Protein AF-A0A1F9ZHG9-F1 (afdb_monomer)

Secondary structure (DSSP, 8-state):
-PPPHHHHHHHHHHHHHHHHTTHHHHHHHHHHHHTT-S-GGG--HHHHHHHHHHHIIIIIHHHHHHHHHHHHHHHHHHTTS-S----------------

Sequence (99 aa):
MSPDPAEVYGRILADMKAVWGEMAVAMLRKRLRDVEASDPAQLTRDDLVRIVHLLREKTLSAVLGPEGADLKARLWLTWLGDGGGASTPVVAAASPTSL

Foldseek 3Di:
DFDQQLVLLVVQLVVQCVPPNPVSVVLLVVLCVVLVHDDSNPDDLVSSLSSLVCCLPPPCCVPVNNVRSVVVSVVSVVSRDDPDDDPPDDDPPDDDDDD

Nearest PDB structures (foldseek):
  8c34-assembly1_A  TM=3.378E-01  e=5.289E+00  Thermus thermophilus HB27

Solvent-accessible surface area (backbone atoms only — not comparable to full-atom values): 5891 Å² total; per-residue (Å²): 127,72,62,54,44,39,60,46,51,51,51,52,48,52,58,38,28,76,76,51,42,77,56,31,56,59,55,51,53,50,38,39,50,75,67,76,44,90,47,62,87,72,43,46,66,67,54,50,53,50,36,43,51,51,37,25,68,74,47,32,26,80,74,54,36,65,68,48,11,51,55,52,34,52,55,57,52,52,58,69,42,56,95,79,80,76,90,71,79,88,75,86,75,78,82,81,82,86,134

pLDDT: mean 80.42, std 16.18, range [38.97, 93.62]

Structure (mmCIF, N/CA/C/O backbone):
data_AF-A0A1F9ZHG9-F1
#
_entry.id   AF-A0A1F9ZHG9-F1
#
loop_
_atom_site.group_PDB
_atom_site.id
_atom_site.type_symbol
_atom_site.label_atom_id
_atom_site.label_alt_id
_atom_site.label_comp_id
_atom_site.label_asym_id
_atom_site.label_entity_id
_atom_site.label_seq_id
_atom_site.pdbx_PDB_ins_code
_atom_site.Cartn_x
_atom_site.Cartn_y
_atom_site.Cartn_z
_atom_site.occupancy
_atom_site.B_iso_or_equiv
_atom_site.auth_seq_id
_atom_site.auth_comp_id
_atom_site.auth_asym_id
_atom_site.auth_atom_id
_atom_site.pdbx_PDB_model_num
ATOM 1 N N . MET A 1 1 ? 5.148 -1.693 -22.099 1.00 52.22 1 MET A N 1
ATOM 2 C CA . MET A 1 1 ? 6.419 -1.660 -21.330 1.00 52.22 1 MET A CA 1
ATOM 3 C C . MET A 1 1 ? 5.994 -1.787 -19.888 1.00 52.22 1 MET A C 1
ATOM 5 O O . MET A 1 1 ? 5.322 -0.888 -19.401 1.00 52.22 1 MET A O 1
ATOM 9 N N . SER A 1 2 ? 6.214 -2.953 -19.278 1.00 61.59 2 SER A N 1
ATOM 10 C CA . SER A 1 2 ? 5.710 -3.217 -17.929 1.00 61.59 2 SER A CA 1
ATOM 11 C C . SER A 1 2 ? 6.375 -2.260 -16.933 1.00 61.59 2 SER A C 1
ATOM 13 O O . SER A 1 2 ? 7.589 -2.078 -17.026 1.00 61.59 2 SER A O 1
ATOM 15 N N . PRO A 1 3 ? 5.606 -1.622 -16.038 1.00 69.25 3 PRO A N 1
ATOM 16 C CA . PRO A 1 3 ? 6.152 -0.665 -15.086 1.00 69.25 3 PRO A CA 1
ATOM 17 C C . PRO A 1 3 ? 7.097 -1.358 -14.103 1.00 69.25 3 PRO A C 1
ATOM 19 O O . PRO A 1 3 ? 6.859 -2.503 -13.706 1.00 69.25 3 PRO A O 1
ATOM 22 N N . ASP A 1 4 ? 8.170 -0.661 -13.730 1.00 82.81 4 ASP A N 1
ATOM 23 C CA . ASP A 1 4 ? 9.166 -1.173 -12.796 1.00 82.81 4 ASP A CA 1
ATOM 24 C C . ASP A 1 4 ? 8.537 -1.358 -11.395 1.00 82.81 4 ASP A C 1
ATOM 26 O O . ASP A 1 4 ? 7.860 -0.449 -10.894 1.00 82.81 4 ASP A O 1
ATOM 30 N N . PRO A 1 5 ? 8.711 -2.518 -10.737 1.00 82.94 5 PRO A N 1
ATOM 31 C CA . PRO A 1 5 ? 8.133 -2.765 -9.418 1.00 82.94 5 PRO A CA 1
ATOM 32 C C . PRO A 1 5 ? 8.541 -1.731 -8.359 1.00 82.94 5 PRO A C 1
ATOM 34 O O . PRO A 1 5 ? 7.716 -1.366 -7.519 1.00 82.94 5 PRO A O 1
ATOM 37 N N . ALA A 1 6 ? 9.766 -1.202 -8.400 1.00 84.88 6 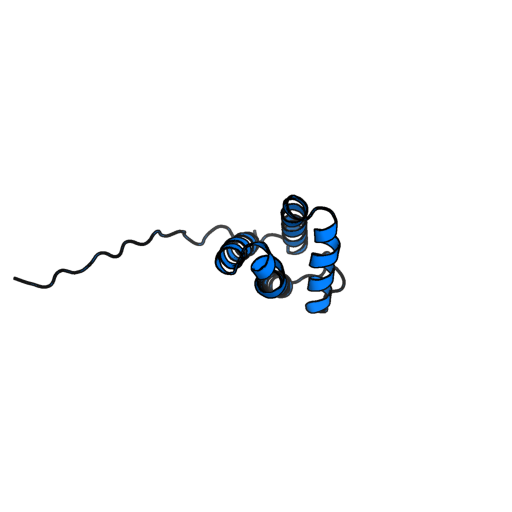ALA A N 1
ATOM 38 C CA . ALA A 1 6 ? 10.208 -0.182 -7.455 1.00 84.88 6 ALA A CA 1
ATOM 39 C C . ALA A 1 6 ? 9.499 1.160 -7.705 1.00 84.88 6 ALA A C 1
ATOM 41 O O . ALA A 1 6 ? 9.109 1.839 -6.748 1.00 84.88 6 ALA A O 1
ATOM 42 N N . GLU A 1 7 ? 9.247 1.517 -8.968 1.00 87.69 7 GLU A N 1
ATOM 43 C CA . GLU A 1 7 ? 8.445 2.697 -9.320 1.00 87.69 7 GLU A CA 1
ATOM 44 C C . GLU A 1 7 ? 6.999 2.567 -8.826 1.00 87.69 7 GLU A C 1
ATOM 46 O O . GLU A 1 7 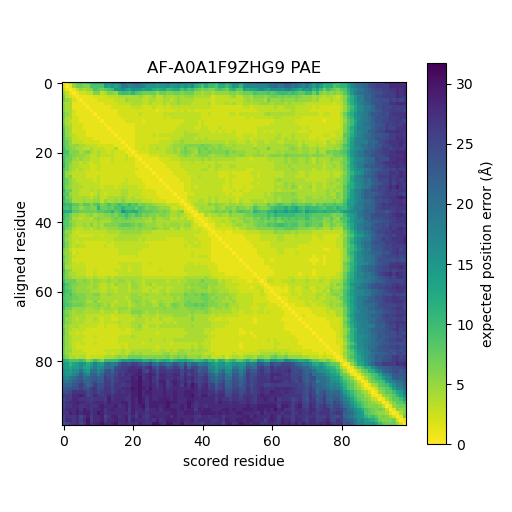? 6.454 3.495 -8.217 1.00 87.69 7 GLU A O 1
ATOM 51 N N . VAL A 1 8 ? 6.374 1.401 -9.026 1.00 89.62 8 VAL A N 1
ATOM 52 C CA . VAL A 1 8 ? 5.001 1.159 -8.559 1.00 89.62 8 VAL A CA 1
ATOM 53 C C . VAL A 1 8 ? 4.935 1.152 -7.032 1.00 89.62 8 VAL A C 1
ATOM 55 O O . VAL A 1 8 ? 4.021 1.745 -6.455 1.00 89.62 8 VAL A O 1
ATOM 58 N N . TYR A 1 9 ? 5.925 0.564 -6.360 1.00 89.88 9 TYR A N 1
ATOM 59 C CA . TYR A 1 9 ? 6.049 0.624 -4.905 1.00 89.88 9 TYR A CA 1
ATOM 60 C C . TYR A 1 9 ? 6.159 2.074 -4.404 1.00 89.88 9 TYR A C 1
ATOM 62 O O . TYR A 1 9 ? 5.459 2.463 -3.465 1.00 89.88 9 TYR A O 1
ATOM 70 N N . GLY A 1 10 ? 6.980 2.903 -5.058 1.00 91.44 10 GLY A N 1
ATOM 71 C CA . GLY A 1 10 ? 7.097 4.331 -4.754 1.00 91.44 10 GLY A CA 1
ATOM 72 C C . GLY A 1 10 ? 5.779 5.086 -4.947 1.00 91.44 10 GLY A C 1
ATOM 73 O O . GLY A 1 10 ? 5.400 5.908 -4.109 1.00 91.44 10 GLY A O 1
ATOM 74 N N . ARG A 1 11 ? 5.026 4.757 -6.002 1.00 92.25 11 ARG A N 1
ATOM 75 C CA . ARG A 1 11 ? 3.705 5.339 -6.270 1.00 92.25 11 ARG A CA 1
ATOM 76 C C . ARG A 1 11 ? 2.669 4.953 -5.211 1.00 92.25 11 ARG A C 1
ATOM 78 O O . ARG A 1 11 ? 1.922 5.817 -4.756 1.00 92.25 11 ARG A O 1
ATOM 85 N N . ILE A 1 12 ? 2.653 3.691 -4.778 1.00 91.19 12 ILE A N 1
ATOM 86 C CA . ILE A 1 12 ? 1.811 3.226 -3.663 1.00 91.19 12 ILE A CA 1
ATOM 87 C C . ILE A 1 12 ? 2.179 3.977 -2.383 1.00 91.19 12 ILE A C 1
ATOM 89 O O . ILE A 1 12 ? 1.290 4.455 -1.681 1.00 91.19 12 ILE A O 1
ATOM 93 N N . LEU A 1 13 ? 3.471 4.153 -2.094 1.00 93.00 13 LEU A N 1
ATOM 94 C CA . LEU A 1 13 ? 3.908 4.906 -0.921 1.00 93.00 13 LEU A CA 1
ATOM 95 C C . LEU A 1 13 ? 3.418 6.359 -0.950 1.00 93.00 13 LEU A C 1
ATOM 97 O O . LEU A 1 13 ? 2.939 6.853 0.069 1.00 93.00 13 LEU A O 1
ATOM 101 N N . ALA A 1 14 ? 3.522 7.040 -2.092 1.00 93.62 14 ALA A N 1
ATOM 102 C CA . ALA A 1 14 ? 3.049 8.414 -2.241 1.00 93.62 14 ALA A CA 1
ATOM 103 C C . ALA A 1 14 ? 1.531 8.524 -2.016 1.00 93.62 14 ALA A C 1
ATOM 105 O O . ALA A 1 14 ? 1.075 9.395 -1.274 1.00 93.62 14 ALA A O 1
ATOM 106 N N . ASP A 1 15 ? 0.755 7.599 -2.584 1.00 92.31 15 ASP A N 1
ATOM 107 C CA . ASP A 1 15 ? -0.696 7.543 -2.385 1.00 92.31 15 ASP A CA 1
ATOM 108 C C . ASP A 1 15 ? -1.069 7.240 -0.924 1.00 92.31 15 ASP A C 1
ATOM 110 O O . ASP A 1 15 ? -1.972 7.857 -0.358 1.00 92.31 15 ASP A O 1
ATOM 114 N N . MET A 1 16 ? -0.331 6.345 -0.263 1.00 91.75 16 MET A N 1
ATOM 115 C CA . MET A 1 16 ? -0.507 6.093 1.165 1.00 91.75 16 MET A CA 1
ATOM 116 C C . MET A 1 16 ? -0.156 7.328 2.007 1.00 91.75 16 MET A C 1
ATOM 118 O O . MET A 1 16 ? -0.876 7.644 2.953 1.00 91.75 16 MET A O 1
ATOM 122 N N . LYS A 1 17 ? 0.914 8.058 1.671 1.00 92.75 17 LYS A N 1
ATOM 123 C CA . LYS A 1 17 ? 1.294 9.295 2.373 1.00 92.75 17 LYS A CA 1
ATOM 124 C C . LYS A 1 17 ? 0.212 10.369 2.278 1.00 92.75 17 LYS A C 1
ATOM 126 O O . LYS A 1 17 ? 0.013 11.092 3.248 1.00 92.75 17 LYS A O 1
ATOM 131 N N . ALA A 1 18 ? -0.522 10.441 1.169 1.00 89.94 18 ALA A N 1
ATOM 132 C CA . ALA A 1 18 ? -1.633 11.380 1.023 1.00 89.94 18 ALA A CA 1
ATOM 133 C C . ALA A 1 18 ? -2.781 11.126 2.022 1.00 89.94 18 ALA A C 1
ATOM 135 O O . ALA A 1 18 ? -3.523 12.050 2.341 1.00 89.94 18 ALA A O 1
ATOM 136 N N . VAL A 1 19 ? -2.917 9.896 2.534 1.00 85.12 19 VAL A N 1
ATOM 137 C CA . VAL A 1 19 ? -3.974 9.515 3.489 1.00 85.12 19 VAL A CA 1
ATOM 138 C C . VAL A 1 19 ? -3.452 9.435 4.926 1.00 85.12 19 VAL A C 1
ATOM 140 O O . VAL A 1 19 ? -4.119 9.887 5.851 1.00 85.12 19 VAL A O 1
ATOM 143 N N . TRP A 1 20 ? -2.264 8.859 5.127 1.00 85.75 20 TRP A N 1
ATOM 144 C CA . TRP A 1 20 ? -1.725 8.522 6.453 1.00 85.75 20 TRP A CA 1
ATOM 145 C C . TRP A 1 20 ? -0.454 9.296 6.831 1.00 85.75 20 TRP A C 1
ATOM 147 O O . TRP A 1 20 ? 0.128 9.043 7.887 1.00 85.75 20 TRP A O 1
ATOM 157 N N . GLY A 1 21 ? 0.012 10.217 5.984 1.00 89.62 21 GLY A N 1
ATOM 158 C CA . GLY A 1 21 ? 1.244 10.970 6.215 1.00 89.62 21 GLY A CA 1
ATOM 159 C C . GLY A 1 21 ? 2.457 10.055 6.396 1.00 89.62 21 GLY A C 1
ATOM 160 O O . GLY A 1 21 ? 2.578 9.008 5.759 1.00 89.62 21 GLY A O 1
ATOM 161 N N . GLU A 1 22 ? 3.358 10.413 7.306 1.00 89.94 22 GLU A N 1
ATOM 162 C CA . GLU A 1 22 ? 4.599 9.659 7.533 1.00 89.94 22 GLU A CA 1
ATOM 163 C C . GLU A 1 22 ? 4.378 8.247 8.109 1.00 89.94 22 GLU A C 1
ATOM 165 O O . GLU A 1 22 ? 5.226 7.369 7.931 1.00 89.94 22 GLU A O 1
ATOM 170 N N . MET A 1 23 ? 3.212 7.962 8.708 1.00 87.75 23 MET A N 1
ATOM 171 C CA . MET A 1 23 ? 2.879 6.607 9.174 1.00 87.75 23 MET A CA 1
ATOM 172 C C . MET A 1 23 ? 2.801 5.600 8.020 1.00 87.75 23 MET A C 1
ATOM 174 O O . MET A 1 23 ? 3.112 4.420 8.214 1.00 87.75 23 MET A O 1
ATOM 178 N N . ALA A 1 24 ? 2.473 6.064 6.808 1.00 89.69 24 ALA A N 1
ATOM 179 C CA . ALA A 1 24 ? 2.465 5.246 5.599 1.00 89.69 24 ALA A CA 1
ATOM 180 C C 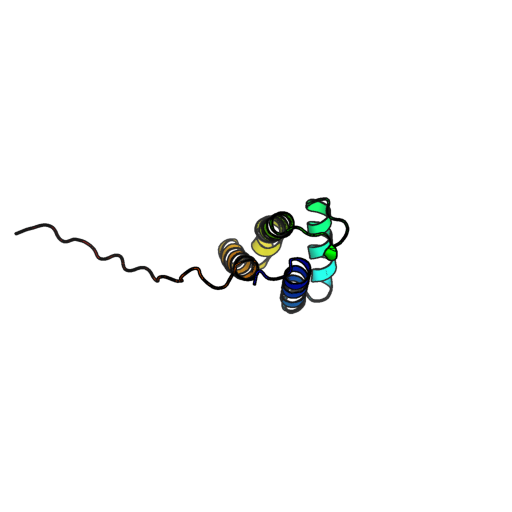. ALA A 1 24 ? 3.799 4.517 5.379 1.00 89.69 24 ALA A C 1
ATOM 182 O O . ALA A 1 24 ? 3.809 3.347 4.999 1.00 89.69 24 ALA A O 1
ATOM 183 N N . VAL A 1 25 ? 4.923 5.178 5.683 1.00 89.62 25 VAL A N 1
ATOM 184 C CA . VAL A 1 25 ? 6.267 4.608 5.523 1.00 89.62 25 VAL A CA 1
ATOM 185 C C . VAL A 1 25 ? 6.444 3.396 6.433 1.00 89.62 25 VAL A C 1
ATOM 187 O O . VAL A 1 25 ? 6.898 2.343 5.989 1.00 89.62 25 VAL A O 1
ATOM 190 N N . ALA A 1 26 ? 6.060 3.513 7.705 1.00 90.25 26 ALA A N 1
ATOM 191 C CA . ALA A 1 26 ? 6.186 2.424 8.670 1.00 90.25 26 ALA A CA 1
ATOM 192 C C . ALA A 1 26 ? 5.279 1.236 8.310 1.00 90.25 26 ALA A C 1
ATOM 194 O O . ALA A 1 26 ? 5.697 0.079 8.421 1.00 90.25 26 ALA A O 1
ATOM 195 N N . MET A 1 27 ? 4.061 1.518 7.841 1.00 89.88 27 MET A N 1
ATOM 196 C CA . MET A 1 27 ? 3.096 0.500 7.426 1.00 89.88 27 MET A CA 1
ATOM 197 C C . MET A 1 27 ? 3.577 -0.257 6.190 1.00 89.88 27 MET A C 1
ATOM 199 O O . MET A 1 27 ? 3.585 -1.487 6.197 1.00 89.88 27 MET A O 1
ATOM 203 N N . LEU A 1 28 ? 4.042 0.457 5.164 1.00 90.12 28 LEU A N 1
ATOM 204 C CA . LEU A 1 28 ? 4.523 -0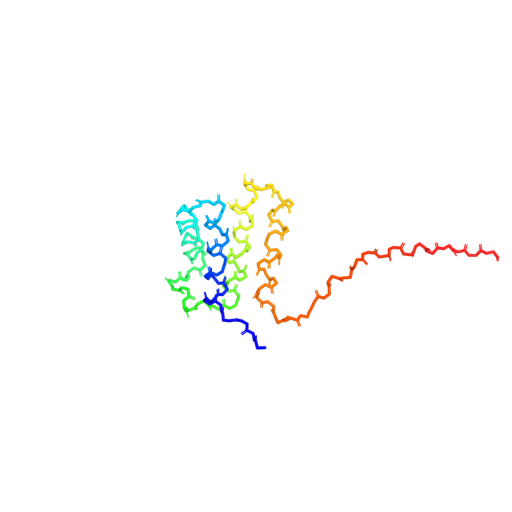.163 3.936 1.00 90.12 28 LEU A CA 1
ATOM 205 C C . LEU A 1 28 ? 5.820 -0.949 4.171 1.00 90.12 28 LEU A C 1
ATOM 207 O O . LEU A 1 28 ? 5.918 -2.099 3.752 1.00 90.12 28 LEU A O 1
ATOM 211 N N . ARG A 1 29 ? 6.766 -0.412 4.960 1.00 89.31 29 ARG A N 1
ATOM 212 C CA . ARG A 1 29 ? 7.979 -1.153 5.363 1.00 89.31 29 ARG A CA 1
ATOM 213 C C . ARG A 1 29 ? 7.660 -2.411 6.163 1.00 89.31 29 ARG A C 1
ATO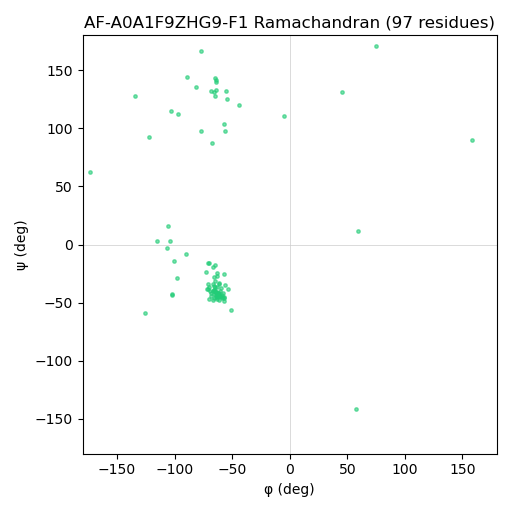M 215 O O . ARG A 1 29 ? 8.393 -3.389 6.067 1.00 89.31 29 ARG A O 1
ATOM 222 N N . LYS A 1 30 ? 6.589 -2.408 6.963 1.00 89.88 30 LYS A N 1
ATOM 223 C CA . LYS A 1 30 ? 6.124 -3.625 7.639 1.00 89.88 30 LYS A CA 1
ATOM 224 C C . LYS A 1 30 ? 5.671 -4.676 6.626 1.00 89.88 30 LYS A C 1
ATOM 226 O O . LYS A 1 30 ? 6.025 -5.833 6.796 1.00 89.88 30 LYS A O 1
ATOM 231 N N . ARG A 1 31 ? 4.959 -4.282 5.564 1.00 89.44 31 ARG A N 1
ATOM 232 C CA . ARG A 1 31 ? 4.522 -5.216 4.509 1.00 89.44 31 ARG A CA 1
ATOM 233 C C . ARG A 1 31 ? 5.659 -5.719 3.640 1.00 89.44 31 ARG A C 1
ATOM 235 O O . ARG A 1 31 ? 5.638 -6.882 3.271 1.00 89.44 31 ARG A O 1
ATOM 242 N N . LEU A 1 32 ? 6.660 -4.880 3.393 1.00 88.94 32 LEU A N 1
ATOM 243 C CA . LEU A 1 32 ? 7.893 -5.292 2.729 1.00 88.94 32 LEU A CA 1
ATOM 244 C C . LEU A 1 32 ? 8.575 -6.439 3.498 1.00 88.94 32 LEU A C 1
ATOM 246 O O . LEU A 1 32 ? 8.911 -7.462 2.916 1.00 88.94 32 LEU A O 1
ATOM 250 N N . ARG A 1 33 ? 8.667 -6.317 4.830 1.00 87.62 33 ARG A N 1
ATOM 251 C CA . ARG A 1 33 ? 9.182 -7.396 5.690 1.00 87.62 33 ARG A CA 1
ATOM 252 C C . ARG A 1 33 ? 8.277 -8.629 5.729 1.00 87.62 33 ARG A C 1
ATOM 254 O O . ARG A 1 33 ? 8.791 -9.733 5.837 1.00 87.62 33 ARG A O 1
ATOM 261 N N . ASP A 1 34 ? 6.955 -8.454 5.645 1.00 87.75 34 ASP A N 1
ATOM 262 C CA . ASP A 1 34 ? 5.992 -9.570 5.622 1.00 87.75 34 ASP A CA 1
ATOM 263 C C . ASP A 1 34 ? 6.138 -10.448 4.352 1.00 87.75 34 ASP A C 1
ATOM 265 O O . ASP A 1 34 ? 5.647 -11.576 4.346 1.00 87.75 34 ASP A O 1
ATOM 269 N N . VAL A 1 35 ? 6.790 -9.952 3.290 1.00 86.81 35 VAL A N 1
ATOM 270 C CA . VAL A 1 35 ? 7.110 -10.715 2.064 1.00 86.81 35 VAL A CA 1
ATOM 271 C C . VAL A 1 35 ? 8.591 -11.092 1.960 1.00 86.81 35 VAL A C 1
ATOM 273 O O . VAL A 1 35 ? 9.060 -11.423 0.881 1.00 86.81 35 VAL A O 1
ATOM 276 N N . GLU A 1 36 ? 9.339 -11.011 3.066 1.00 84.12 36 GLU A N 1
ATOM 277 C CA . GLU A 1 36 ? 10.777 -11.337 3.137 1.00 84.12 36 GLU A CA 1
ATOM 278 C C . GLU A 1 36 ? 11.675 -10.493 2.207 1.00 84.12 36 GLU A C 1
ATOM 280 O O . GLU A 1 36 ? 12.873 -10.748 2.077 1.00 84.12 36 GLU A O 1
ATOM 285 N N . ALA A 1 37 ? 11.136 -9.418 1.627 1.00 82.12 37 ALA A N 1
ATOM 286 C CA . ALA A 1 37 ? 11.899 -8.464 0.844 1.00 82.12 37 ALA A CA 1
ATOM 287 C C . ALA A 1 37 ? 12.613 -7.468 1.769 1.00 82.12 37 ALA A C 1
ATOM 289 O O . ALA A 1 37 ? 12.042 -6.929 2.723 1.00 82.12 37 ALA A O 1
ATOM 290 N N . SER A 1 38 ? 13.883 -7.199 1.468 1.00 75.38 38 SER A N 1
ATOM 291 C CA . SER A 1 38 ? 14.689 -6.220 2.212 1.00 75.38 38 SER A CA 1
ATOM 292 C C . SER A 1 38 ? 14.754 -4.858 1.519 1.00 75.38 38 SER A C 1
ATOM 294 O O . SER A 1 38 ? 14.864 -3.836 2.198 1.00 75.38 38 SER A O 1
ATOM 296 N N . ASP A 1 39 ? 14.648 -4.836 0.188 1.00 80.69 39 ASP A N 1
ATOM 297 C CA . ASP A 1 39 ? 14.805 -3.639 -0.637 1.00 80.69 39 ASP A CA 1
ATOM 298 C C . ASP A 1 39 ? 13.690 -3.559 -1.695 1.00 80.69 39 ASP A C 1
ATOM 300 O O . ASP A 1 39 ? 13.500 -4.527 -2.437 1.00 80.69 39 ASP A O 1
ATOM 304 N N . PRO A 1 40 ? 12.952 -2.435 -1.804 1.00 80.69 40 PRO A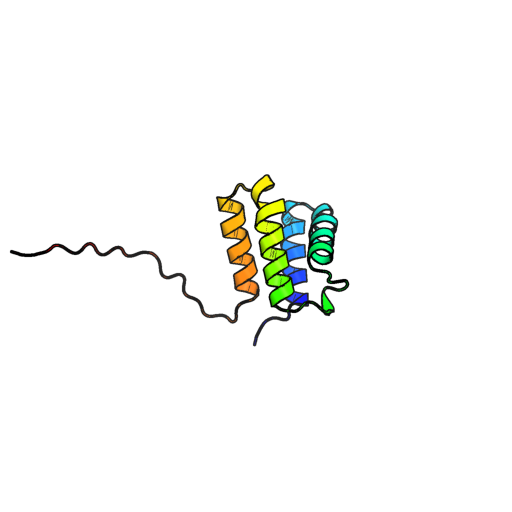 N 1
ATOM 305 C CA . PRO A 1 40 ? 12.006 -2.224 -2.896 1.00 80.69 40 PRO A CA 1
ATOM 306 C C . PRO A 1 40 ? 12.630 -2.317 -4.296 1.00 80.69 40 PRO A C 1
ATOM 308 O O . PRO A 1 40 ? 11.916 -2.665 -5.231 1.00 80.69 40 PRO A O 1
ATOM 311 N N . ALA A 1 41 ? 13.935 -2.067 -4.451 1.00 82.00 41 ALA A N 1
ATOM 312 C CA . ALA A 1 41 ? 14.645 -2.220 -5.723 1.00 82.00 41 ALA A CA 1
ATOM 313 C C . ALA A 1 41 ? 14.809 -3.686 -6.167 1.00 82.00 41 ALA A C 1
ATOM 315 O O . ALA A 1 41 ? 15.126 -3.945 -7.324 1.00 82.00 41 ALA A O 1
ATOM 316 N N . GLN A 1 42 ? 14.605 -4.645 -5.260 1.00 83.75 42 GLN A N 1
ATOM 317 C CA . GLN A 1 42 ? 14.671 -6.081 -5.551 1.00 83.75 42 GLN A CA 1
ATOM 318 C C . GLN A 1 42 ? 13.287 -6.730 -5.636 1.00 83.75 42 GLN A C 1
ATOM 320 O O . GLN A 1 42 ? 13.194 -7.947 -5.785 1.00 83.75 42 GLN A O 1
ATOM 325 N N . LEU A 1 43 ? 12.211 -5.945 -5.515 1.00 84.75 43 LEU A N 1
ATOM 326 C CA . LEU A 1 43 ? 10.861 -6.488 -5.558 1.00 84.75 43 LEU A CA 1
ATOM 327 C C . LEU A 1 43 ? 10.564 -7.073 -6.930 1.00 84.75 43 LEU A C 1
ATOM 329 O O . LEU A 1 43 ? 10.666 -6.399 -7.955 1.00 84.75 43 LEU A O 1
ATOM 333 N N . THR A 1 44 ? 10.106 -8.318 -6.933 1.00 87.50 44 THR A N 1
ATOM 334 C CA . THR A 1 44 ? 9.451 -8.868 -8.110 1.00 87.50 44 THR A CA 1
ATOM 335 C C . THR A 1 44 ? 8.023 -8.335 -8.206 1.00 87.50 44 THR A C 1
ATOM 337 O O . THR A 1 44 ? 7.448 -7.782 -7.261 1.00 87.50 44 THR A O 1
ATOM 340 N N . ARG A 1 45 ? 7.405 -8.530 -9.372 1.00 87.25 45 ARG A N 1
ATOM 341 C CA . ARG A 1 45 ? 5.986 -8.221 -9.559 1.00 87.25 45 ARG A CA 1
ATOM 342 C C . ARG A 1 45 ? 5.109 -8.996 -8.572 1.00 87.25 45 ARG A C 1
ATOM 344 O O . ARG A 1 45 ? 4.183 -8.414 -8.013 1.00 87.25 45 ARG A O 1
ATOM 351 N N . ASP A 1 46 ? 5.412 -10.271 -8.346 1.00 88.31 46 ASP A N 1
ATOM 352 C CA . ASP A 1 46 ? 4.655 -11.137 -7.440 1.00 88.31 46 ASP A CA 1
ATOM 353 C C . ASP A 1 46 ? 4.765 -10.678 -5.980 1.00 88.31 46 ASP A C 1
ATOM 355 O O . ASP A 1 46 ? 3.756 -10.638 -5.269 1.00 88.31 46 ASP A O 1
ATOM 359 N N . ASP A 1 47 ? 5.949 -10.227 -5.551 1.00 90.12 47 ASP A N 1
ATOM 360 C CA . ASP A 1 47 ? 6.136 -9.655 -4.212 1.00 90.12 47 ASP A CA 1
ATOM 361 C C . ASP A 1 47 ? 5.276 -8.407 -4.022 1.00 90.12 47 ASP A C 1
ATOM 363 O O . ASP A 1 47 ? 4.626 -8.228 -2.989 1.00 90.12 47 ASP A O 1
ATOM 367 N N . LEU A 1 48 ? 5.212 -7.551 -5.043 1.00 89.69 48 LEU A N 1
ATOM 368 C CA . LEU A 1 48 ? 4.429 -6.325 -4.984 1.00 89.69 48 LEU A CA 1
ATOM 369 C C . LEU A 1 48 ? 2.918 -6.591 -5.006 1.00 89.69 48 LEU A C 1
ATOM 371 O O . LEU A 1 48 ? 2.176 -5.963 -4.247 1.00 89.69 48 LEU A O 1
ATOM 375 N N . VAL A 1 49 ? 2.460 -7.572 -5.789 1.00 91.50 49 VAL A N 1
ATOM 376 C CA . VAL A 1 49 ? 1.077 -8.077 -5.725 1.00 91.50 49 VAL A CA 1
ATOM 377 C C . VAL A 1 49 ? 0.761 -8.561 -4.307 1.00 91.50 49 VAL A C 1
ATOM 379 O O . VAL A 1 49 ? -0.264 -8.185 -3.729 1.00 91.50 49 VAL A O 1
ATOM 382 N N . ARG A 1 50 ? 1.666 -9.331 -3.692 1.00 92.12 50 ARG A N 1
ATOM 383 C CA . ARG A 1 50 ? 1.494 -9.839 -2.327 1.00 92.12 50 ARG A CA 1
ATOM 384 C C . ARG A 1 50 ? 1.456 -8.718 -1.288 1.00 92.12 50 ARG A C 1
ATOM 386 O O . ARG A 1 50 ? 0.604 -8.749 -0.400 1.00 92.12 50 ARG A O 1
ATOM 393 N N . ILE A 1 51 ? 2.299 -7.693 -1.424 1.00 92.25 51 ILE A N 1
ATOM 394 C CA . ILE A 1 51 ? 2.257 -6.484 -0.585 1.00 92.25 51 ILE A CA 1
ATOM 395 C C . ILE A 1 51 ? 0.894 -5.792 -0.698 1.00 92.25 51 ILE A C 1
ATOM 397 O O . ILE A 1 51 ? 0.306 -5.448 0.328 1.00 92.25 51 ILE A O 1
ATOM 401 N N . VAL A 1 52 ? 0.361 -5.616 -1.911 1.00 92.50 52 VAL A N 1
ATOM 402 C CA . VAL A 1 52 ? -0.954 -4.987 -2.127 1.00 92.50 52 VAL A CA 1
ATOM 403 C C . VAL A 1 52 ? -2.076 -5.795 -1.468 1.00 92.50 52 VAL A C 1
ATOM 405 O O . VAL A 1 52 ? -2.933 -5.212 -0.801 1.00 92.50 52 VAL A O 1
ATOM 408 N N . HIS A 1 53 ? -2.049 -7.126 -1.563 1.00 93.44 53 HIS A N 1
ATOM 409 C CA . HIS A 1 53 ? -3.013 -7.980 -0.861 1.00 93.44 53 HIS A CA 1
ATOM 410 C C . HIS A 1 53 ? -2.895 -7.871 0.665 1.00 93.44 53 HIS A C 1
ATOM 412 O O . HIS A 1 53 ? -3.903 -7.703 1.351 1.00 93.44 53 HIS A O 1
ATOM 418 N N . LEU A 1 54 ? -1.676 -7.864 1.209 1.00 92.75 54 LEU A N 1
ATOM 419 C CA . LEU A 1 54 ? -1.461 -7.674 2.645 1.00 92.75 54 LEU A CA 1
ATOM 420 C C . LEU A 1 54 ? -1.930 -6.294 3.124 1.00 92.75 54 LEU A C 1
ATOM 422 O O . LEU A 1 54 ? -2.457 -6.169 4.232 1.00 92.75 54 LEU A O 1
ATOM 426 N N . LEU A 1 55 ? -1.757 -5.251 2.307 1.00 91.31 55 LEU A N 1
ATOM 427 C CA . LEU A 1 55 ? -2.291 -3.921 2.593 1.00 91.31 55 LEU A CA 1
ATOM 428 C C . LEU A 1 55 ? -3.816 -3.933 2.579 1.00 91.31 55 LEU A C 1
ATOM 430 O O . LEU A 1 55 ? -4.411 -3.416 3.521 1.00 91.31 55 LEU A O 1
ATOM 434 N N . ARG A 1 56 ? -4.449 -4.551 1.577 1.00 92.75 56 ARG A N 1
ATOM 435 C CA . ARG A 1 56 ? -5.909 -4.717 1.512 1.00 92.75 56 ARG A CA 1
ATOM 436 C C . ARG A 1 56 ? -6.450 -5.319 2.805 1.00 92.75 56 ARG A C 1
ATOM 438 O O . ARG A 1 56 ? -7.287 -4.707 3.461 1.00 92.75 56 ARG A O 1
ATOM 445 N N . GLU A 1 57 ? -5.933 -6.482 3.184 1.00 91.62 57 GLU A N 1
ATOM 446 C CA . GLU A 1 57 ? -6.448 -7.270 4.305 1.00 91.62 57 GLU A CA 1
ATOM 447 C C . GLU A 1 57 ? -6.168 -6.625 5.662 1.00 91.62 57 GLU A C 1
ATOM 449 O O . GLU A 1 57 ? -7.060 -6.528 6.502 1.00 91.62 57 GLU A O 1
ATOM 454 N N . LYS A 1 58 ? -4.928 -6.175 5.892 1.00 87.38 58 LYS A N 1
ATOM 455 C CA . LYS A 1 58 ? -4.464 -5.796 7.236 1.00 87.38 58 LYS A CA 1
ATOM 456 C C . LYS A 1 58 ? -4.460 -4.296 7.504 1.00 87.38 58 LYS A C 1
ATOM 458 O O . LYS A 1 58 ? -4.249 -3.892 8.645 1.00 87.38 58 LYS A O 1
ATOM 463 N N . THR A 1 59 ? -4.575 -3.469 6.470 1.00 85.94 59 THR A N 1
ATOM 464 C CA . THR A 1 59 ? -4.398 -2.018 6.582 1.00 85.94 59 THR A CA 1
ATOM 465 C C . THR A 1 59 ? -5.610 -1.277 6.043 1.00 85.94 59 THR A C 1
ATOM 467 O O . THR A 1 59 ? -6.254 -0.547 6.787 1.00 85.94 59 THR A O 1
ATOM 470 N N . LEU A 1 60 ? -5.945 -1.483 4.774 1.00 87.00 60 LEU A N 1
ATOM 471 C CA . LEU A 1 60 ? -7.020 -0.760 4.115 1.00 87.00 60 LEU A CA 1
ATOM 472 C C . LEU A 1 60 ? -8.383 -1.170 4.664 1.00 87.00 60 LEU A C 1
ATOM 474 O O . LEU A 1 60 ? -9.203 -0.293 4.897 1.00 87.00 60 LEU A O 1
ATOM 478 N N . SER A 1 61 ? -8.606 -2.460 4.938 1.00 87.56 61 SER A N 1
ATOM 479 C CA . SER A 1 61 ? -9.893 -2.948 5.456 1.00 87.56 61 SER A CA 1
ATOM 480 C C . SER A 1 61 ? -10.267 -2.294 6.791 1.00 87.56 61 SER A C 1
ATOM 482 O O . SER A 1 61 ? -11.415 -1.913 7.002 1.00 87.56 61 SER A O 1
ATOM 484 N N . ALA A 1 62 ? -9.280 -2.056 7.662 1.00 84.38 62 ALA A N 1
ATOM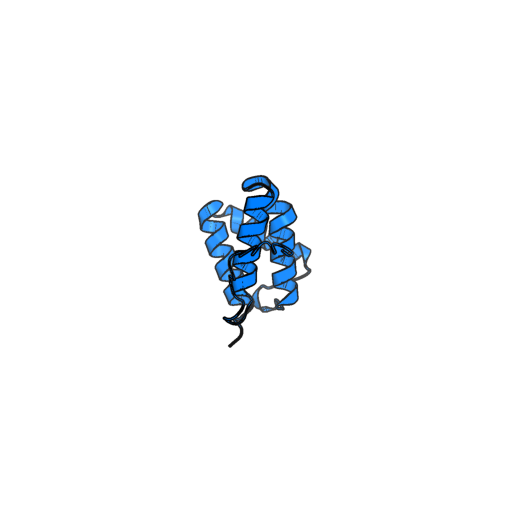 485 C CA . ALA A 1 62 ? -9.495 -1.398 8.950 1.00 84.38 62 ALA A CA 1
ATOM 486 C C . ALA A 1 62 ? -9.782 0.112 8.838 1.00 84.38 62 ALA A C 1
ATOM 488 O O . ALA A 1 62 ? -10.370 0.682 9.751 1.00 84.38 62 ALA A O 1
ATOM 489 N N . VAL A 1 63 ? -9.350 0.768 7.754 1.00 85.00 63 VAL A N 1
ATOM 490 C CA . VAL A 1 63 ? -9.454 2.231 7.597 1.00 85.00 63 VAL A CA 1
ATOM 491 C C . VAL A 1 63 ? -10.602 2.632 6.671 1.00 85.00 63 VAL A C 1
ATOM 493 O O . VAL A 1 63 ? -11.318 3.584 6.954 1.00 85.00 63 VAL A O 1
ATOM 496 N N . LEU A 1 64 ? -10.758 1.931 5.549 1.00 85.19 64 LEU A N 1
ATOM 497 C CA . LEU A 1 64 ? -11.700 2.250 4.472 1.00 85.19 64 LEU A CA 1
ATOM 498 C C . LEU A 1 64 ? -12.900 1.293 4.433 1.00 85.19 64 LEU A C 1
ATOM 500 O O . LEU A 1 64 ? -13.775 1.444 3.583 1.00 85.19 64 LEU A O 1
ATOM 504 N N . GLY A 1 65 ? -12.923 0.285 5.309 1.00 89.94 65 GLY A N 1
ATOM 505 C CA . GLY A 1 65 ? -13.840 -0.842 5.203 1.00 89.94 65 GLY A CA 1
ATOM 506 C C . GLY A 1 65 ? -13.442 -1.827 4.092 1.00 89.94 65 GLY A C 1
ATOM 507 O O . GLY A 1 65 ? -12.547 -1.548 3.285 1.00 89.94 65 GLY A O 1
ATOM 508 N N . PRO A 1 66 ? -14.101 -2.996 4.030 1.00 88.06 66 PRO A N 1
ATOM 509 C CA . PRO A 1 66 ? -13.755 -4.062 3.088 1.00 88.06 66 PRO A CA 1
ATOM 510 C C . PRO A 1 66 ? -13.909 -3.627 1.623 1.00 88.06 66 PRO A C 1
ATOM 512 O O . PRO A 1 66 ? -13.021 -3.871 0.810 1.00 88.06 66 PRO A O 1
ATOM 515 N N . GLU A 1 67 ? -14.982 -2.908 1.291 1.00 90.31 67 GLU A N 1
ATOM 516 C CA . GLU A 1 67 ? -15.255 -2.450 -0.078 1.00 90.31 67 GLU A CA 1
ATOM 517 C C . GLU A 1 67 ? -14.245 -1.393 -0.547 1.00 90.31 67 GLU A C 1
ATOM 519 O O . GLU A 1 67 ? -13.709 -1.481 -1.655 1.00 90.31 67 GLU A O 1
ATOM 524 N N . GLY A 1 68 ? -13.925 -0.420 0.315 1.00 89.31 68 GLY A N 1
ATOM 525 C CA . GLY A 1 68 ? -12.914 0.597 0.025 1.00 89.31 68 GLY A CA 1
ATOM 526 C C . GLY A 1 68 ? -11.512 -0.001 -0.107 1.00 89.31 68 GLY A C 1
ATOM 527 O O . GLY A 1 68 ? -10.734 0.413 -0.971 1.00 89.31 68 GLY A O 1
ATOM 528 N N . ALA A 1 69 ? -11.202 -1.020 0.698 1.00 90.75 69 ALA A N 1
ATOM 529 C CA . ALA A 1 69 ? -9.958 -1.770 0.597 1.00 90.75 69 ALA A CA 1
ATOM 530 C C . ALA A 1 69 ? -9.832 -2.518 -0.731 1.00 90.75 69 ALA A C 1
ATOM 532 O O . ALA A 1 69 ? -8.780 -2.459 -1.367 1.00 90.75 69 ALA A O 1
ATOM 533 N N . ASP A 1 70 ? -10.900 -3.187 -1.165 1.00 91.75 70 ASP A N 1
ATOM 534 C CA . ASP A 1 70 ? -10.956 -3.883 -2.447 1.00 91.75 70 ASP A CA 1
ATOM 535 C C . ASP A 1 70 ? -10.769 -2.935 -3.631 1.00 91.75 70 ASP A C 1
ATOM 537 O O . ASP A 1 70 ? -9.944 -3.193 -4.510 1.00 91.75 70 ASP A O 1
ATOM 541 N N . LEU A 1 71 ? -11.491 -1.813 -3.644 1.00 92.62 71 LEU A N 1
ATOM 542 C CA . LEU A 1 71 ? -11.417 -0.843 -4.734 1.00 92.62 71 LEU A CA 1
ATOM 543 C C . LEU A 1 71 ? -10.012 -0.239 -4.854 1.00 92.62 71 L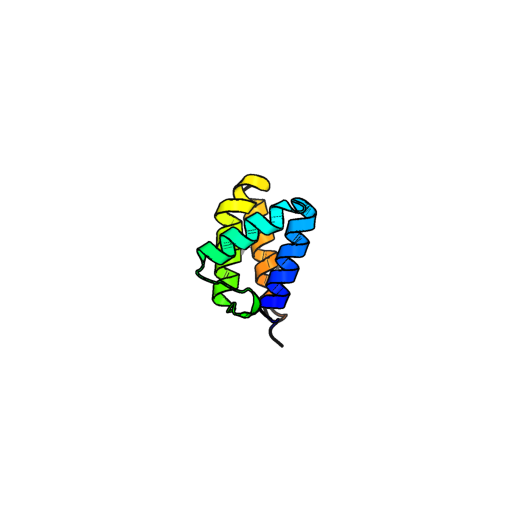EU A C 1
ATOM 545 O O . LEU A 1 71 ? -9.459 -0.144 -5.953 1.00 92.62 71 LEU A O 1
ATOM 549 N N . LYS A 1 72 ? -9.398 0.102 -3.718 1.00 91.19 72 LYS A N 1
ATOM 550 C CA . LYS A 1 72 ? -8.061 0.698 -3.686 1.00 91.19 72 LYS A CA 1
ATOM 551 C C . LYS A 1 72 ? -6.960 -0.309 -4.030 1.00 91.19 72 LYS A C 1
ATOM 553 O O . LYS A 1 72 ? -6.048 0.021 -4.783 1.00 91.19 72 LYS A O 1
ATOM 558 N N . ALA A 1 73 ? -7.081 -1.556 -3.576 1.00 92.25 73 ALA A N 1
ATOM 559 C CA . ALA A 1 73 ? -6.162 -2.624 -3.961 1.00 92.25 73 ALA A CA 1
ATOM 560 C C . ALA A 1 73 ? -6.218 -2.905 -5.468 1.00 92.25 73 ALA A C 1
ATOM 562 O O . ALA A 1 73 ? -5.174 -2.981 -6.108 1.00 92.25 73 ALA A O 1
ATOM 563 N N . ARG A 1 74 ? -7.418 -2.982 -6.062 1.00 92.44 74 ARG A N 1
ATOM 564 C CA . ARG A 1 74 ? -7.573 -3.140 -7.519 1.00 92.44 74 ARG A CA 1
ATOM 565 C C . ARG A 1 74 ? -6.923 -1.995 -8.284 1.00 92.44 74 ARG A C 1
ATOM 567 O O . ARG A 1 74 ? -6.219 -2.255 -9.254 1.00 92.44 74 ARG A O 1
ATOM 574 N N . LEU A 1 75 ? -7.098 -0.752 -7.830 1.00 91.38 75 LEU A N 1
ATOM 575 C CA . LEU A 1 75 ? -6.432 0.404 -8.431 1.00 91.38 75 LEU A CA 1
ATOM 576 C C . LEU A 1 75 ? -4.906 0.235 -8.421 1.00 91.38 75 LEU A C 1
ATOM 578 O O . LEU A 1 75 ? -4.269 0.385 -9.458 1.00 91.38 75 LEU A O 1
ATOM 582 N N . TRP A 1 76 ? -4.311 -0.132 -7.289 1.00 91.38 76 TRP A N 1
ATOM 583 C CA . TRP A 1 76 ? -2.862 -0.340 -7.216 1.00 91.38 76 TRP A CA 1
ATOM 584 C C . TRP A 1 76 ? -2.388 -1.527 -8.064 1.00 91.38 76 TRP A C 1
ATOM 586 O O . TRP A 1 76 ? -1.343 -1.439 -8.702 1.00 91.38 76 TRP A O 1
ATOM 596 N N . LEU A 1 77 ? -3.174 -2.604 -8.156 1.00 90.06 77 LEU A N 1
ATOM 597 C CA . LEU A 1 77 ? -2.884 -3.729 -9.050 1.00 90.06 77 LEU A CA 1
ATOM 598 C C . LEU A 1 77 ? -2.939 -3.324 -10.532 1.00 90.06 77 LEU A C 1
ATOM 600 O O . LEU A 1 77 ? -2.166 -3.852 -11.327 1.00 90.06 77 LEU A O 1
ATOM 604 N N . THR A 1 78 ? -3.781 -2.357 -10.920 1.00 90.00 78 THR A N 1
ATOM 605 C CA . THR A 1 78 ? -3.773 -1.837 -12.302 1.00 90.00 78 THR A CA 1
ATOM 606 C C . THR A 1 78 ? -2.472 -1.115 -12.639 1.00 90.00 78 THR A C 1
ATOM 608 O O . THR A 1 78 ? -2.048 -1.152 -13.788 1.00 90.00 78 THR A O 1
ATOM 611 N N . TRP A 1 79 ? -1.785 -0.529 -11.650 1.00 88.44 79 TRP A N 1
ATOM 612 C CA . TRP A 1 79 ? -0.457 0.060 -11.850 1.00 88.44 79 TRP A CA 1
ATOM 613 C C . TRP A 1 79 ? 0.629 -0.991 -12.066 1.00 88.44 79 TRP A C 1
ATOM 615 O O . TRP A 1 79 ? 1.696 -0.640 -12.544 1.00 88.44 79 TRP A O 1
ATOM 625 N N . LEU A 1 80 ? 0.366 -2.259 -11.737 1.00 82.81 80 LEU A N 1
ATOM 626 C CA . LEU A 1 80 ? 1.234 -3.396 -12.054 1.00 82.81 80 LEU A CA 1
ATOM 627 C C . LEU A 1 80 ? 0.894 -4.021 -13.413 1.00 82.81 80 LEU A C 1
ATOM 629 O O . LEU A 1 80 ? 1.596 -4.931 -13.854 1.00 82.81 80 LEU A O 1
ATOM 633 N N . GLY A 1 81 ? -0.207 -3.610 -14.048 1.00 74.19 81 GLY A N 1
ATOM 634 C CA . GLY A 1 81 ? -0.647 -4.073 -15.360 1.00 74.19 81 GLY A CA 1
ATOM 635 C C . GLY A 1 81 ? -0.060 -3.239 -16.498 1.00 74.19 81 GLY A C 1
ATOM 636 O O . GLY A 1 81 ? 0.087 -2.026 -16.383 1.00 74.19 81 GLY A O 1
ATOM 637 N N . ASP A 1 82 ? 0.245 -3.897 -17.619 1.00 52.03 82 ASP A N 1
ATOM 638 C CA . ASP A 1 82 ? 0.363 -3.228 -18.918 1.00 52.03 82 ASP A CA 1
ATOM 639 C C . ASP A 1 82 ? -1.026 -2.658 -19.273 1.00 52.03 82 ASP A C 1
ATOM 641 O O . ASP A 1 82 ? -2.048 -3.270 -18.948 1.00 52.03 82 ASP A O 1
ATOM 645 N N . GLY A 1 83 ? -1.090 -1.454 -19.843 1.00 46.72 83 GLY A N 1
ATOM 646 C CA . GLY A 1 83 ? -2.359 -0.798 -20.152 1.00 46.72 83 GLY A CA 1
ATOM 647 C C . GLY A 1 83 ? -3.233 -1.659 -21.067 1.00 46.72 83 GLY A C 1
ATOM 648 O O . GLY A 1 83 ? -3.000 -1.714 -22.266 1.00 46.72 83 GLY A O 1
ATOM 649 N N . GLY A 1 84 ? -4.260 -2.306 -20.517 1.00 44.41 84 GLY A N 1
ATOM 650 C CA . GLY A 1 84 ? -5.189 -3.110 -21.310 1.00 44.41 84 GLY A CA 1
ATOM 651 C C . GLY A 1 84 ? -5.924 -4.151 -20.478 1.00 44.41 84 GLY A C 1
ATOM 652 O O . GLY A 1 84 ? -5.478 -5.283 -20.344 1.00 44.41 84 GLY A O 1
ATOM 653 N N . GLY A 1 85 ? -7.076 -3.774 -19.928 1.00 38.97 85 GLY A N 1
ATOM 654 C CA . GLY A 1 85 ? -7.911 -4.682 -19.143 1.00 38.97 85 GLY A CA 1
ATOM 655 C C . GLY A 1 85 ? -9.240 -4.049 -18.767 1.00 38.97 85 GLY A C 1
ATOM 656 O O . GLY A 1 85 ? -9.495 -3.795 -17.599 1.00 38.97 85 GLY A O 1
ATOM 657 N N . ALA A 1 86 ? -10.012 -3.720 -19.802 1.00 43.62 86 ALA A N 1
ATOM 658 C CA . ALA A 1 86 ? -11.397 -3.265 -19.822 1.00 43.62 86 ALA A CA 1
ATOM 659 C C . ALA A 1 86 ? -12.153 -3.237 -18.477 1.00 43.62 86 ALA A C 1
ATOM 661 O O . ALA A 1 86 ? -12.659 -4.251 -17.997 1.00 43.62 86 ALA A O 1
ATOM 662 N N . SER A 1 87 ? -12.424 -2.020 -18.002 1.00 46.59 87 SER A N 1
ATOM 663 C CA . SER A 1 87 ? -13.767 -1.714 -17.516 1.00 46.59 87 SER A CA 1
ATOM 664 C C . SER A 1 87 ? -14.743 -2.004 -18.658 1.00 46.59 87 SER A C 1
ATOM 666 O O . SER A 1 87 ? -14.898 -1.190 -19.563 1.00 46.59 87 SER A O 1
ATOM 668 N N . THR A 1 88 ? -15.381 -3.170 -18.654 1.00 39.94 88 THR A N 1
ATOM 669 C CA . THR A 1 88 ? -16.672 -3.323 -19.330 1.00 39.94 88 THR A CA 1
ATOM 670 C C . THR A 1 88 ? -17.744 -3.163 -18.259 1.00 39.94 88 THR A C 1
ATOM 672 O O . THR A 1 88 ? -17.800 -3.971 -17.329 1.00 39.94 88 THR A O 1
ATOM 675 N N . PRO A 1 89 ? -18.550 -2.088 -18.303 1.00 46.62 89 PRO A N 1
ATOM 676 C CA . PRO A 1 89 ? -19.704 -1.983 -17.433 1.00 46.62 89 PRO A CA 1
ATOM 677 C C . PRO A 1 89 ? -20.694 -3.100 -17.771 1.00 46.62 89 PRO A C 1
ATOM 679 O O . PRO A 1 89 ? -20.898 -3.460 -18.930 1.00 46.62 89 PRO A O 1
ATOM 682 N N . VAL A 1 90 ? -21.293 -3.637 -16.714 1.00 50.50 90 VAL A N 1
ATOM 683 C CA . VAL A 1 90 ? -22.417 -4.568 -16.730 1.00 50.50 90 VAL A CA 1
ATOM 684 C C . VAL A 1 90 ? -23.489 -4.130 -17.734 1.00 50.50 90 VAL A C 1
ATOM 686 O O . VAL A 1 90 ? -24.093 -3.071 -17.595 1.00 50.50 90 VAL A O 1
ATOM 689 N N . VAL A 1 91 ? -23.777 -4.980 -18.717 1.00 46.78 91 VAL A N 1
ATOM 690 C CA . VAL A 1 91 ? -25.102 -5.027 -19.340 1.00 46.78 91 VAL A CA 1
ATOM 691 C C . VAL A 1 91 ? -25.634 -6.440 -19.175 1.00 46.78 91 VAL A C 1
ATOM 693 O O . VAL A 1 91 ? -25.367 -7.348 -19.957 1.00 46.78 91 VAL A O 1
ATOM 696 N N . ALA A 1 92 ? -26.372 -6.632 -18.085 1.00 52.66 92 ALA A N 1
ATOM 697 C C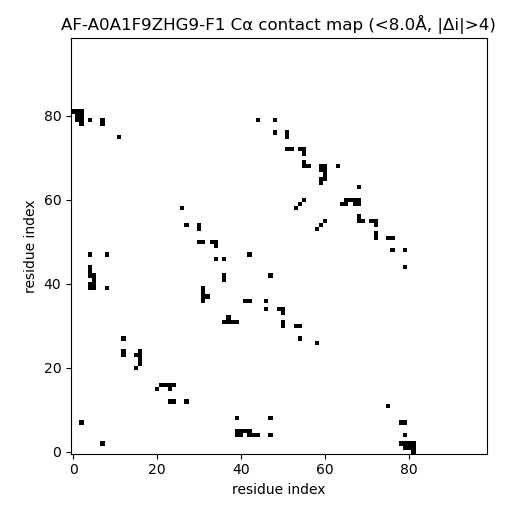A . ALA A 1 92 ? -27.294 -7.742 -17.952 1.00 52.66 92 ALA A CA 1
ATOM 698 C C . ALA A 1 92 ? -28.430 -7.509 -18.958 1.00 52.66 92 ALA A C 1
ATOM 700 O O . ALA A 1 92 ? -29.434 -6.871 -18.647 1.00 52.66 92 ALA A O 1
ATOM 701 N N . ALA A 1 93 ? -28.246 -7.970 -20.194 1.00 50.94 93 ALA A N 1
ATOM 702 C CA . ALA A 1 93 ? -29.348 -8.114 -21.128 1.00 50.94 93 ALA A CA 1
ATOM 703 C C . ALA A 1 93 ? -30.110 -9.379 -20.726 1.00 50.94 93 ALA A C 1
ATOM 705 O O . ALA A 1 93 ? -29.697 -10.499 -21.018 1.00 50.94 93 ALA A O 1
ATOM 706 N N . ALA A 1 94 ? -31.188 -9.178 -19.973 1.00 50.62 94 ALA A N 1
ATOM 707 C CA . ALA A 1 94 ? -32.185 -10.198 -19.719 1.00 50.62 94 ALA A CA 1
ATOM 708 C C . ALA A 1 94 ? -32.700 -10.738 -21.060 1.00 50.62 94 ALA A C 1
ATOM 710 O O . ALA A 1 94 ? -33.169 -9.973 -21.902 1.00 50.62 94 ALA A O 1
ATOM 711 N N . SER A 1 95 ? -32.624 -12.051 -21.248 1.00 51.53 95 SER A N 1
ATOM 712 C CA . SER A 1 95 ? -33.395 -12.744 -22.274 1.00 51.53 95 SER A CA 1
ATOM 713 C C . SER A 1 95 ? -34.877 -12.706 -21.897 1.00 51.53 95 SER A C 1
ATOM 715 O O . SER A 1 95 ? -35.212 -13.110 -20.782 1.00 51.53 95 SER A O 1
ATOM 717 N N . PRO A 1 96 ? -35.783 -12.346 -22.816 1.00 54.94 96 PRO A N 1
ATOM 718 C CA . PRO A 1 96 ? -37.123 -12.897 -22.787 1.00 54.94 96 PRO A CA 1
ATOM 719 C C . PRO A 1 96 ? -37.264 -13.972 -23.867 1.00 54.94 96 PRO A C 1
ATOM 721 O O . PRO A 1 96 ? -37.173 -13.731 -25.069 1.00 54.94 96 PRO A O 1
ATOM 724 N N . THR A 1 97 ? -37.472 -15.183 -23.369 1.00 58.66 97 THR A N 1
ATOM 725 C CA . THR A 1 97 ? -38.017 -16.349 -24.057 1.00 58.66 97 THR A CA 1
ATOM 726 C C . THR A 1 97 ? -39.388 -16.039 -24.673 1.00 58.66 97 THR A C 1
ATOM 728 O O . THR A 1 97 ? -40.253 -15.519 -23.977 1.00 58.66 97 THR A O 1
ATOM 731 N N . SER A 1 98 ? -39.539 -16.429 -25.942 1.00 49.72 98 SER A N 1
ATOM 732 C CA . SER A 1 98 ? -40.736 -16.883 -26.683 1.00 49.72 98 SER A CA 1
ATOM 733 C C . SER A 1 98 ? -42.074 -16.134 -26.582 1.00 49.72 98 SER A C 1
ATOM 735 O O . SER A 1 98 ? -42.649 -16.014 -25.504 1.00 49.72 98 SER A O 1
ATOM 737 N N . LEU A 1 99 ? -42.662 -15.864 -27.757 1.00 53.69 99 LEU A N 1
ATOM 738 C CA . LEU A 1 99 ? -44.018 -16.288 -28.154 1.00 53.69 99 LEU A CA 1
ATOM 739 C C . LEU A 1 99 ? -44.114 -16.370 -29.683 1.00 53.69 99 LEU A C 1
ATOM 741 O O . LEU A 1 99 ? -43.585 -15.451 -30.346 1.00 53.69 99 LEU A O 1
#

Radius of gyration: 17.12 Å; Cα contacts (8 Å, |Δi|>4): 78; chains: 1; bounding box: 59×28×37 Å

Mean predicted aligned error: 9.77 Å